Protein AF-A0A2G9NKS6-F1 (afdb_monomer_lite)

Structure (mmCIF, N/CA/C/O backbone):
data_AF-A0A2G9NKS6-F1
#
_entry.id   AF-A0A2G9NKS6-F1
#
loop_
_atom_site.group_PDB
_atom_site.id
_atom_site.type_symbol
_atom_site.label_atom_id
_atom_site.label_alt_id
_atom_site.label_comp_id
_atom_site.label_asym_id
_atom_site.label_entity_id
_atom_site.label_seq_id
_atom_site.pdbx_PDB_ins_code
_atom_site.Cartn_x
_atom_site.Cartn_y
_atom_site.Cartn_z
_atom_site.occupancy
_atom_site.B_iso_or_equiv
_atom_site.auth_seq_id
_atom_site.auth_comp_id
_atom_site.auth_asym_id
_atom_site.auth_atom_id
_atom_site.pdbx_PDB_model_num
ATOM 1 N N . MET A 1 1 ? 7.699 -26.714 -1.747 1.00 61.22 1 MET A N 1
ATOM 2 C CA . MET A 1 1 ? 8.283 -25.405 -1.389 1.00 61.22 1 MET A CA 1
ATOM 3 C C . MET A 1 1 ? 7.861 -24.431 -2.478 1.00 61.22 1 MET A C 1
ATOM 5 O O . MET A 1 1 ? 8.044 -24.779 -3.642 1.00 61.22 1 MET A O 1
ATOM 9 N N . LYS A 1 2 ? 7.202 -23.313 -2.144 1.00 77.25 2 LYS A N 1
ATOM 10 C CA . LYS A 1 2 ? 6.898 -22.278 -3.149 1.00 77.25 2 LYS A CA 1
ATOM 11 C C . LYS A 1 2 ? 8.211 -21.645 -3.622 1.00 77.25 2 LYS A C 1
ATOM 13 O O . LYS A 1 2 ? 9.171 -21.596 -2.857 1.00 77.25 2 LYS A O 1
ATOM 18 N N . ARG A 1 3 ? 8.272 -21.215 -4.885 1.00 94.94 3 ARG A N 1
ATOM 19 C CA . ARG A 1 3 ? 9.401 -20.423 -5.400 1.00 94.94 3 ARG A CA 1
ATOM 20 C C . ARG A 1 3 ? 9.221 -18.963 -4.997 1.00 94.94 3 ARG A C 1
ATOM 22 O O . ARG A 1 3 ? 8.085 -18.522 -4.878 1.00 94.94 3 ARG A O 1
ATOM 29 N N . GLU A 1 4 ? 10.313 -18.209 -4.901 1.00 92.94 4 GLU A N 1
ATOM 30 C CA . GLU A 1 4 ? 10.303 -16.789 -4.495 1.00 92.94 4 GLU A CA 1
ATOM 31 C C . GLU A 1 4 ? 9.334 -15.934 -5.325 1.00 92.94 4 GLU A C 1
ATOM 33 O O . GLU A 1 4 ? 8.586 -15.122 -4.791 1.00 92.94 4 GLU A O 1
ATOM 38 N N . ARG A 1 5 ? 9.286 -16.161 -6.644 1.00 93.25 5 ARG A N 1
ATOM 39 C CA . ARG A 1 5 ? 8.313 -15.502 -7.523 1.00 93.25 5 ARG A CA 1
ATOM 40 C C . ARG A 1 5 ? 6.878 -15.825 -7.110 1.00 93.25 5 ARG A C 1
ATOM 42 O O . ARG A 1 5 ? 6.049 -14.929 -7.045 1.00 93.25 5 ARG A O 1
ATOM 49 N N . ASP A 1 6 ? 6.589 -17.099 -6.874 1.00 94.81 6 ASP A N 1
ATOM 50 C CA . ASP A 1 6 ? 5.235 -17.552 -6.560 1.00 94.81 6 ASP A CA 1
ATOM 51 C C . ASP A 1 6 ? 4.815 -17.009 -5.172 1.00 94.81 6 ASP A C 1
ATOM 53 O O . ASP A 1 6 ? 3.696 -16.545 -5.012 1.00 94.81 6 ASP A O 1
ATOM 57 N N . GLU A 1 7 ? 5.734 -16.925 -4.202 1.00 92.94 7 GLU A N 1
ATOM 58 C CA . GLU A 1 7 ? 5.508 -16.243 -2.913 1.00 92.94 7 GLU A CA 1
ATOM 59 C C . GLU A 1 7 ? 5.214 -14.740 -3.078 1.00 92.94 7 GLU A C 1
ATOM 61 O O . GLU A 1 7 ? 4.275 -14.213 -2.477 1.00 92.94 7 GLU A O 1
ATOM 66 N N . LEU A 1 8 ? 5.975 -14.035 -3.922 1.00 92.25 8 LEU A N 1
ATOM 67 C CA . LEU A 1 8 ? 5.758 -12.609 -4.172 1.00 92.25 8 LEU A CA 1
ATOM 68 C C . LEU A 1 8 ? 4.349 -12.331 -4.721 1.00 92.25 8 LEU A C 1
ATOM 70 O O . LEU A 1 8 ? 3.674 -11.417 -4.243 1.00 92.25 8 LEU A O 1
ATOM 74 N N . PHE A 1 9 ? 3.910 -13.100 -5.720 1.00 91.38 9 PHE A N 1
ATOM 75 C CA . PHE A 1 9 ? 2.621 -12.880 -6.380 1.00 91.38 9 PHE A CA 1
ATOM 76 C C . PHE A 1 9 ? 1.438 -13.426 -5.581 1.00 91.38 9 PHE A C 1
ATOM 78 O O . PHE A 1 9 ? 0.438 -12.725 -5.456 1.00 91.38 9 PHE A O 1
ATOM 85 N N . ASP A 1 10 ? 1.549 -14.634 -5.030 1.00 92.12 10 ASP A N 1
ATOM 86 C CA . ASP A 1 10 ? 0.414 -15.313 -4.401 1.00 92.12 10 ASP A CA 1
ATOM 87 C C . ASP A 1 10 ? 0.209 -14.886 -2.944 1.00 92.12 10 ASP A C 1
ATOM 89 O O . ASP A 1 10 ? -0.916 -14.921 -2.449 1.00 92.12 10 ASP A O 1
ATOM 93 N N . ASP A 1 11 ? 1.285 -14.501 -2.249 1.00 90.69 11 ASP A N 1
ATOM 94 C CA . ASP A 1 11 ? 1.245 -14.232 -0.813 1.00 90.69 11 ASP A CA 1
ATOM 95 C C . ASP A 1 11 ? 1.490 -12.745 -0.524 1.00 90.69 11 ASP A C 1
ATOM 97 O O . ASP A 1 11 ? 0.632 -12.081 0.060 1.00 90.69 11 ASP A O 1
ATOM 101 N N . VAL A 1 12 ? 2.627 -12.187 -0.956 1.00 91.31 12 VAL A N 1
ATOM 102 C CA . VAL A 1 12 ? 3.025 -10.818 -0.575 1.00 91.31 12 VAL A CA 1
ATOM 103 C C . VAL A 1 12 ? 2.108 -9.758 -1.193 1.00 91.31 12 VAL A C 1
ATOM 105 O O . VAL A 1 12 ? 1.563 -8.924 -0.465 1.00 91.31 12 VAL A O 1
ATOM 108 N N . ILE A 1 13 ? 1.913 -9.780 -2.518 1.00 92.25 13 ILE A N 1
ATOM 109 C CA . ILE A 1 13 ? 1.066 -8.795 -3.211 1.00 92.25 13 ILE A CA 1
ATOM 110 C C . ILE A 1 13 ? -0.394 -8.920 -2.759 1.00 92.25 13 ILE A C 1
ATOM 112 O O . ILE A 1 13 ? -1.025 -7.906 -2.458 1.00 92.25 13 ILE A O 1
ATOM 116 N N . VAL A 1 14 ? -0.910 -10.148 -2.643 1.00 91.38 14 VAL A N 1
ATOM 117 C CA . VAL A 1 14 ? -2.296 -10.409 -2.221 1.00 91.38 14 VAL A CA 1
ATOM 118 C C . VAL A 1 14 ? -2.547 -9.916 -0.796 1.00 91.38 14 VAL A C 1
ATOM 120 O O . VAL A 1 14 ? -3.530 -9.218 -0.546 1.00 91.38 14 VAL A O 1
ATOM 123 N N . GLN A 1 15 ? -1.657 -10.215 0.156 1.00 91.75 15 GLN A N 1
ATOM 124 C CA . GLN A 1 15 ? -1.819 -9.747 1.537 1.00 91.75 15 GLN A CA 1
ATOM 125 C C . GLN A 1 15 ? -1.736 -8.224 1.644 1.00 91.75 15 GLN A C 1
ATOM 127 O O . GLN A 1 15 ? -2.489 -7.625 2.417 1.00 91.75 15 GLN A O 1
ATOM 132 N N . TRP A 1 16 ? -0.853 -7.595 0.864 1.00 92.31 16 TRP A N 1
ATOM 133 C CA . TRP A 1 16 ? -0.788 -6.141 0.782 1.00 92.31 16 TRP A CA 1
ATOM 134 C C . TRP A 1 16 ? -2.100 -5.561 0.242 1.00 92.31 16 TRP A C 1
ATOM 136 O O . TRP A 1 16 ? -2.655 -4.649 0.854 1.00 92.31 16 TRP A O 1
ATOM 146 N N . GLU A 1 17 ? -2.642 -6.113 -0.848 1.00 91.31 17 GLU A N 1
ATOM 147 C CA . GLU A 1 17 ? -3.888 -5.632 -1.456 1.00 91.31 17 GLU A CA 1
ATOM 148 C C . GLU A 1 17 ? -5.058 -5.729 -0.476 1.00 91.31 17 GLU A C 1
ATOM 150 O O . GLU A 1 17 ? -5.774 -4.745 -0.274 1.00 91.31 17 GLU A O 1
ATOM 155 N N . LEU A 1 18 ? -5.207 -6.872 0.198 1.00 90.31 18 LEU A N 1
ATOM 156 C CA . LEU A 1 18 ? -6.237 -7.072 1.217 1.00 90.31 18 LEU A CA 1
ATOM 157 C C . LEU A 1 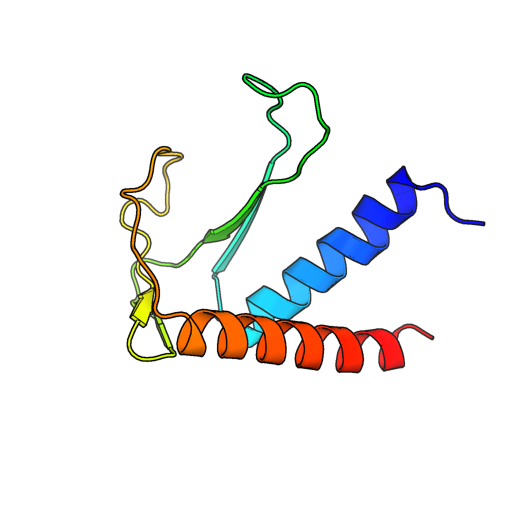18 ? -6.096 -6.076 2.375 1.00 90.31 18 LEU A C 1
ATOM 159 O O . LEU A 1 18 ? -7.091 -5.507 2.831 1.00 90.31 18 LEU A O 1
ATOM 163 N N . ALA A 1 19 ? -4.867 -5.842 2.846 1.00 92.69 19 ALA A N 1
ATOM 164 C CA . ALA A 1 19 ? -4.611 -4.911 3.937 1.00 92.69 19 ALA A CA 1
ATOM 165 C C . ALA A 1 19 ? -4.976 -3.472 3.561 1.00 92.69 19 ALA A C 1
ATOM 167 O O . ALA A 1 19 ? -5.662 -2.783 4.317 1.00 92.69 19 ALA A O 1
ATOM 168 N N . ILE A 1 20 ? -4.560 -3.026 2.379 1.00 92.25 20 ILE A N 1
ATOM 169 C CA . ILE A 1 20 ? -4.816 -1.664 1.920 1.00 92.25 20 ILE A CA 1
ATOM 170 C C . ILE A 1 20 ? -6.293 -1.454 1.585 1.00 92.25 20 ILE A C 1
ATOM 172 O O . ILE A 1 20 ? -6.864 -0.451 2.020 1.00 92.25 20 ILE A O 1
ATOM 176 N N . ASN A 1 21 ? -6.945 -2.419 0.932 1.00 90.06 21 ASN A N 1
ATOM 177 C CA . ASN A 1 21 ? -8.385 -2.369 0.679 1.00 90.06 21 ASN A CA 1
ATOM 178 C C . ASN A 1 21 ? -9.180 -2.245 1.985 1.00 90.06 21 ASN A C 1
ATOM 180 O O . ASN A 1 21 ? -10.006 -1.340 2.128 1.00 90.06 21 ASN A O 1
ATOM 184 N N . SER A 1 22 ? -8.847 -3.068 2.985 1.00 90.56 22 SER A N 1
ATOM 185 C CA . SER A 1 22 ? -9.502 -3.027 4.293 1.00 90.56 22 SER A CA 1
ATOM 186 C C . SER A 1 22 ? -9.309 -1.698 5.029 1.00 90.56 22 SER A C 1
ATOM 188 O O . SER A 1 22 ? -10.207 -1.279 5.760 1.00 90.56 22 SER A O 1
ATOM 190 N N . LEU A 1 23 ? -8.144 -1.057 4.903 1.00 91.88 23 LEU A N 1
ATOM 191 C CA . LEU A 1 23 ? -7.812 0.147 5.672 1.00 91.88 23 LEU A CA 1
ATOM 192 C C . LEU A 1 23 ? -8.288 1.441 5.015 1.00 91.88 23 LEU A C 1
ATOM 194 O O . LEU A 1 23 ? -8.675 2.368 5.733 1.00 91.88 23 LEU A O 1
ATOM 198 N N . TYR A 1 24 ? -8.235 1.497 3.684 1.00 89.69 24 TYR A N 1
ATOM 199 C CA . TYR A 1 24 ? -8.379 2.730 2.911 1.00 89.69 24 TYR A CA 1
ATOM 200 C C . TYR A 1 24 ? -9.585 2.726 1.967 1.00 89.69 24 TYR A C 1
ATOM 202 O O . TYR A 1 24 ? -9.868 3.751 1.356 1.00 89.69 24 TYR A O 1
ATOM 210 N N . LYS A 1 25 ? -10.322 1.609 1.846 1.00 85.62 25 LYS A N 1
ATOM 211 C CA . LYS A 1 25 ? -11.524 1.498 0.994 1.00 85.62 25 LYS A CA 1
ATOM 212 C C . LYS A 1 25 ? -11.283 1.960 -0.452 1.00 85.62 25 LYS A C 1
ATOM 214 O O . LYS A 1 25 ? -12.159 2.552 -1.086 1.00 85.62 25 LYS A O 1
ATOM 219 N N . ASN A 1 26 ? -10.077 1.740 -0.974 1.00 86.19 26 ASN A N 1
ATOM 220 C CA . ASN A 1 26 ? -9.728 2.125 -2.336 1.00 86.19 26 ASN A CA 1
ATOM 221 C C . ASN A 1 26 ? -10.567 1.336 -3.354 1.00 86.19 26 ASN A C 1
ATOM 223 O O . ASN A 1 26 ? -10.933 0.185 -3.124 1.00 86.19 26 ASN A O 1
ATOM 227 N N . LYS A 1 27 ? -10.863 1.949 -4.506 1.00 82.81 27 LYS A N 1
ATOM 228 C CA . LYS A 1 27 ? -11.700 1.322 -5.544 1.00 82.81 27 LYS A CA 1
ATOM 229 C C . LYS A 1 27 ? -10.914 0.300 -6.365 1.00 82.81 27 LYS A C 1
ATOM 231 O O . LYS A 1 27 ? -11.490 -0.668 -6.850 1.00 82.81 27 LYS A O 1
ATOM 236 N N . LYS A 1 28 ? -9.616 0.551 -6.568 1.00 84.31 28 LYS A N 1
ATOM 237 C CA . LYS A 1 28 ? -8.698 -0.295 -7.349 1.00 84.31 28 LYS A CA 1
ATOM 238 C C . LYS A 1 28 ? -7.292 -0.243 -6.763 1.00 84.31 28 LYS A C 1
ATOM 240 O O . LYS A 1 28 ? -6.952 0.718 -6.070 1.00 84.31 28 LYS A O 1
ATOM 245 N N . VAL A 1 29 ? -6.477 -1.242 -7.070 1.00 86.88 29 VAL A N 1
ATOM 246 C CA . VAL A 1 29 ? -5.031 -1.233 -6.832 1.00 86.88 29 VAL A CA 1
ATOM 247 C C . VAL A 1 29 ? -4.323 -1.297 -8.177 1.00 86.88 29 VAL A C 1
ATOM 249 O O . VAL A 1 29 ? -4.661 -2.124 -9.019 1.00 86.88 29 VAL A O 1
ATOM 252 N N . ASN A 1 30 ? -3.322 -0.441 -8.365 1.00 87.62 30 ASN A N 1
ATOM 253 C CA . ASN A 1 30 ? -2.373 -0.580 -9.459 1.00 87.62 30 ASN A CA 1
ATOM 254 C C . ASN A 1 30 ? -1.112 -1.267 -8.930 1.00 87.62 30 ASN A C 1
ATOM 256 O O . ASN A 1 30 ? -0.477 -0.758 -8.006 1.00 87.62 30 ASN A O 1
ATOM 260 N N . VAL A 1 31 ? -0.752 -2.393 -9.543 1.00 90.00 31 VAL A N 1
ATOM 261 C CA . VAL A 1 31 ? 0.508 -3.108 -9.306 1.00 90.00 31 VAL A CA 1
ATOM 262 C C . VAL A 1 31 ? 1.396 -2.927 -10.534 1.00 90.00 31 VAL A C 1
ATOM 264 O O . VAL A 1 31 ? 0.964 -3.230 -11.645 1.00 90.00 31 VAL A O 1
ATOM 267 N N . ALA A 1 32 ? 2.615 -2.416 -10.360 1.00 90.06 32 ALA A N 1
ATOM 268 C CA . ALA A 1 32 ? 3.532 -2.173 -11.473 1.00 90.06 32 ALA A CA 1
ATOM 269 C C . ALA A 1 32 ? 4.990 -2.513 -11.138 1.00 90.06 32 ALA A C 1
ATOM 271 O O . ALA A 1 32 ? 5.485 -2.184 -10.062 1.00 90.06 32 ALA A O 1
ATOM 272 N N . PHE A 1 33 ? 5.686 -3.093 -12.116 1.00 92.56 33 PHE A N 1
ATOM 273 C CA . PHE A 1 33 ? 7.126 -3.350 -12.116 1.00 92.56 33 PHE A CA 1
ATOM 274 C C . PHE A 1 33 ? 7.712 -2.637 -13.339 1.00 92.56 33 PHE A C 1
ATOM 276 O O . PHE A 1 33 ? 7.458 -3.058 -14.465 1.00 92.56 33 PHE A O 1
ATOM 283 N N . LEU A 1 34 ? 8.409 -1.514 -13.137 1.00 88.31 34 LEU A N 1
ATOM 284 C CA . LEU A 1 34 ? 8.834 -0.641 -14.243 1.00 88.31 34 LEU A CA 1
ATOM 285 C C . LEU A 1 34 ? 10.333 -0.738 -14.548 1.00 88.31 34 LEU A C 1
ATOM 287 O O . LEU A 1 34 ? 10.702 -0.758 -15.713 1.00 88.31 34 LEU A O 1
ATOM 291 N N . ALA A 1 35 ? 11.187 -0.787 -13.517 1.00 88.38 35 ALA A N 1
ATOM 292 C CA . ALA A 1 35 ? 12.645 -0.954 -13.633 1.00 88.38 35 ALA A CA 1
ATOM 293 C C . ALA A 1 35 ? 13.388 0.058 -14.546 1.00 88.38 35 ALA A C 1
ATOM 295 O O . ALA A 1 35 ? 14.525 -0.179 -14.934 1.00 88.38 35 ALA A O 1
ATOM 296 N N . ASN A 1 36 ? 12.789 1.214 -14.862 1.00 88.00 36 ASN A N 1
ATOM 297 C CA . ASN A 1 36 ? 13.378 2.188 -15.798 1.00 88.00 36 ASN A CA 1
ATOM 298 C C . ASN A 1 36 ? 14.640 2.892 -15.264 1.00 88.00 36 ASN A C 1
ATOM 300 O O . ASN A 1 36 ? 15.491 3.305 -16.045 1.00 88.00 36 ASN A O 1
ATOM 304 N N . THR A 1 37 ? 14.731 3.097 -13.947 1.00 91.25 37 THR A N 1
ATOM 305 C CA . THR A 1 37 ? 15.802 3.884 -13.300 1.00 91.25 37 THR A CA 1
ATOM 306 C C . THR A 1 37 ? 16.528 3.135 -12.181 1.00 91.25 37 THR A C 1
ATOM 308 O O . THR A 1 37 ? 17.438 3.687 -11.569 1.00 91.25 37 THR A O 1
ATOM 311 N N . SER A 1 38 ? 16.127 1.897 -11.885 1.00 90.69 38 SER A N 1
ATOM 312 C CA . SER A 1 38 ? 16.722 1.053 -10.848 1.00 90.69 38 SER A CA 1
ATOM 313 C C . SER A 1 38 ? 16.672 -0.402 -11.289 1.00 90.69 38 SER A C 1
ATOM 315 O O . SER A 1 38 ? 15.606 -0.896 -11.658 1.00 90.69 38 SER A O 1
ATOM 317 N N . GLU A 1 39 ? 17.819 -1.077 -11.217 1.00 93.12 39 GLU A N 1
ATOM 318 C CA . GLU A 1 39 ? 17.981 -2.487 -11.593 1.00 93.12 39 GLU A CA 1
ATOM 319 C C . GLU A 1 39 ? 17.514 -3.454 -10.492 1.00 93.12 39 GLU A C 1
ATOM 321 O O . GLU A 1 39 ? 17.351 -4.649 -10.729 1.00 93.12 39 GLU A O 1
ATOM 326 N N . HIS A 1 40 ? 17.262 -2.951 -9.280 1.00 94.00 40 HIS A N 1
ATOM 327 C CA . HIS A 1 40 ? 16.711 -3.758 -8.198 1.00 94.00 40 HIS A CA 1
ATOM 328 C C . HIS A 1 40 ? 15.210 -3.984 -8.426 1.00 94.00 40 HIS A C 1
ATOM 330 O O . HIS A 1 40 ? 14.449 -3.017 -8.526 1.00 94.00 40 HIS A O 1
ATOM 336 N N . LEU A 1 41 ? 14.762 -5.245 -8.453 1.00 92.06 41 LEU A N 1
ATOM 337 C CA . LEU A 1 41 ? 13.346 -5.595 -8.605 1.00 92.06 41 LEU A CA 1
ATOM 338 C C . LEU A 1 41 ? 12.508 -4.999 -7.467 1.00 92.06 41 LEU A C 1
ATOM 340 O O . LEU A 1 41 ? 12.643 -5.385 -6.311 1.00 92.06 41 LEU A O 1
ATOM 344 N N . HIS A 1 42 ? 11.595 -4.096 -7.801 1.00 92.69 42 HIS A N 1
ATOM 345 C CA . HIS A 1 42 ? 10.655 -3.510 -6.853 1.00 92.69 42 HIS A CA 1
ATOM 346 C C . HIS A 1 42 ? 9.270 -3.403 -7.484 1.00 92.69 42 HIS A C 1
ATOM 348 O O . HIS A 1 42 ? 9.131 -3.237 -8.697 1.00 92.69 42 HIS A O 1
ATOM 354 N N . ALA A 1 43 ? 8.247 -3.493 -6.639 1.00 91.25 43 ALA A N 1
ATOM 355 C CA . ALA A 1 43 ? 6.858 -3.324 -7.029 1.00 91.25 43 ALA A CA 1
ATOM 356 C C . ALA A 1 43 ? 6.339 -1.971 -6.537 1.00 91.25 43 ALA A C 1
ATOM 358 O O . ALA A 1 43 ? 6.541 -1.595 -5.381 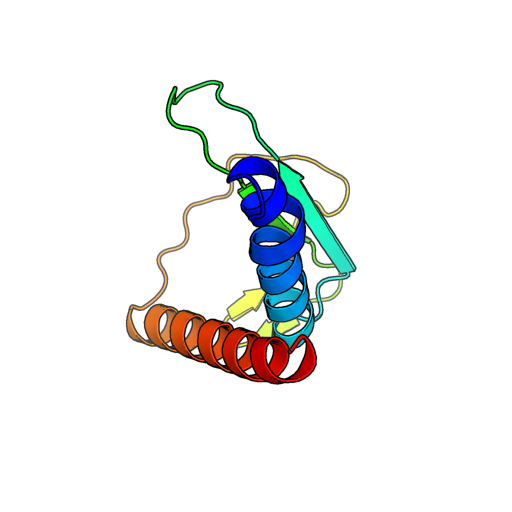1.00 91.25 43 ALA A O 1
ATOM 359 N N . HIS A 1 44 ? 5.608 -1.269 -7.395 1.00 90.38 44 HIS A N 1
ATOM 360 C CA . HIS A 1 44 ? 4.734 -0.183 -6.983 1.00 90.38 44 HIS A CA 1
ATOM 361 C C . HIS A 1 44 ? 3.346 -0.748 -6.729 1.00 90.38 44 HIS A C 1
ATOM 363 O O . HIS A 1 44 ? 2.720 -1.278 -7.644 1.00 90.38 44 HIS A O 1
ATOM 369 N N . LEU A 1 45 ? 2.876 -0.612 -5.495 1.00 89.94 45 LEU A N 1
ATOM 370 C CA . LEU A 1 45 ? 1.545 -1.016 -5.073 1.00 89.94 45 LEU A CA 1
ATOM 371 C C . LEU A 1 45 ? 0.785 0.260 -4.696 1.00 89.94 45 LEU A C 1
ATOM 373 O O . LEU A 1 45 ? 1.080 0.896 -3.685 1.00 89.94 45 LEU A O 1
ATOM 377 N N . ILE A 1 46 ? -0.118 0.703 -5.569 1.00 87.38 46 ILE A N 1
ATOM 378 C CA . ILE A 1 46 ? -0.715 2.043 -5.499 1.00 87.38 46 ILE A CA 1
ATOM 379 C C . ILE A 1 46 ? -2.234 1.915 -5.331 1.00 87.38 46 ILE A C 1
ATOM 381 O O . ILE A 1 46 ? -2.914 1.514 -6.282 1.00 87.38 46 ILE A O 1
ATOM 385 N N . PRO A 1 47 ? -2.802 2.274 -4.164 1.00 87.94 47 PRO A N 1
ATOM 386 C CA . PRO A 1 47 ? -4.248 2.349 -4.009 1.00 87.94 47 PRO A CA 1
ATOM 387 C C . PRO A 1 47 ? -4.808 3.526 -4.810 1.00 87.94 47 PRO A C 1
ATOM 389 O O . PRO A 1 47 ? -4.312 4.648 -4.724 1.00 87.94 47 PRO A O 1
ATOM 392 N N . ARG A 1 48 ? -5.860 3.269 -5.586 1.00 85.75 48 ARG A N 1
ATOM 393 C CA . ARG A 1 48 ? -6.574 4.272 -6.380 1.00 85.75 48 ARG A CA 1
ATOM 394 C C . ARG A 1 48 ? -7.912 4.592 -5.730 1.00 85.75 48 ARG A C 1
ATOM 396 O O . ARG A 1 48 ? -8.725 3.697 -5.468 1.00 85.75 48 ARG A O 1
ATOM 403 N N . PHE A 1 49 ? -8.145 5.874 -5.498 1.00 82.56 49 PHE A N 1
ATOM 404 C CA . PHE A 1 49 ? -9.372 6.383 -4.898 1.00 82.56 49 PHE A CA 1
ATOM 405 C C . PHE A 1 49 ? -10.310 6.902 -5.989 1.00 82.56 49 PHE A C 1
ATOM 407 O O . PHE A 1 49 ? -9.897 7.163 -7.118 1.00 82.56 49 PHE A O 1
ATOM 414 N N . GLY A 1 50 ? -11.603 6.977 -5.676 1.00 75.38 50 GLY A N 1
ATOM 415 C CA . GLY A 1 50 ? -12.558 7.630 -6.566 1.00 75.38 50 GLY A CA 1
ATOM 416 C C . GLY A 1 50 ? -12.400 9.149 -6.552 1.00 75.38 50 GLY A C 1
ATOM 417 O O . GLY A 1 50 ? -11.467 9.689 -5.968 1.00 75.38 50 GLY A O 1
ATOM 418 N N . GLN A 1 51 ? -13.366 9.835 -7.163 1.00 67.69 51 GLN A N 1
ATOM 419 C CA . GLN A 1 51 ? -13.526 11.279 -6.966 1.00 67.69 51 GLN A CA 1
ATOM 420 C C . GLN A 1 51 ? -13.939 11.626 -5.527 1.00 67.69 51 GLN A C 1
ATOM 422 O O . GLN A 1 51 ? -13.708 12.747 -5.084 1.00 67.69 51 GLN A O 1
ATOM 427 N N . ASP A 1 52 ? -14.523 10.660 -4.815 1.00 70.12 52 ASP A N 1
ATOM 428 C CA . ASP A 1 52 ? -14.920 10.794 -3.418 1.00 70.12 52 ASP A CA 1
ATOM 429 C C . ASP A 1 52 ? -13.680 10.838 -2.517 1.00 70.12 52 ASP A C 1
ATOM 431 O O . ASP A 1 52 ? -12.785 9.994 -2.623 1.00 70.12 52 ASP A O 1
ATOM 435 N N . GLU A 1 53 ? -13.644 11.825 -1.630 1.00 73.62 53 GLU A N 1
ATOM 436 C CA . GLU A 1 53 ? -12.579 12.000 -0.650 1.00 73.62 53 GLU A CA 1
ATOM 437 C C . GLU A 1 53 ? -12.716 10.951 0.463 1.00 73.62 53 GLU A C 1
ATOM 439 O O . GLU A 1 53 ? -13.796 10.738 1.016 1.00 73.62 53 GLU A O 1
ATOM 444 N N . PHE A 1 54 ? -11.615 10.270 0.783 1.00 84.06 54 PHE A N 1
ATOM 445 C CA . PHE A 1 54 ? -11.528 9.379 1.939 1.00 84.06 54 PHE A CA 1
ATOM 446 C C . PHE A 1 54 ? -10.632 10.031 2.987 1.00 84.06 54 PHE A C 1
ATOM 448 O O . PHE A 1 54 ? -9.502 10.382 2.677 1.00 84.06 54 PHE A O 1
ATOM 455 N N . GLU A 1 55 ? -11.097 10.185 4.223 1.00 87.56 55 GLU A N 1
ATOM 456 C CA . GLU A 1 55 ? -10.293 10.779 5.295 1.00 87.56 55 GLU A CA 1
ATOM 457 C C . GLU A 1 55 ? -9.832 9.717 6.298 1.00 87.56 55 G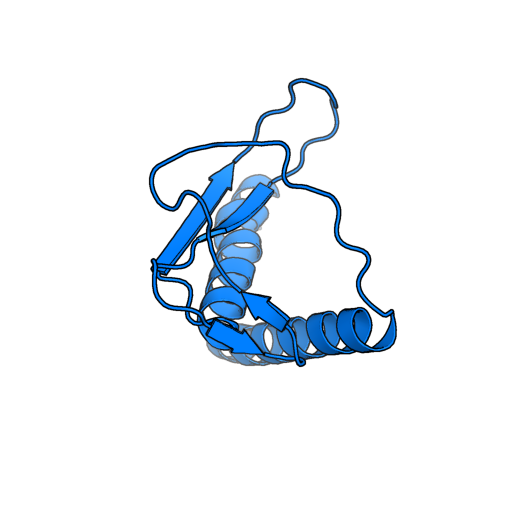LU A C 1
ATOM 459 O O . GLU A 1 55 ? -10.622 8.893 6.769 1.00 87.56 55 GLU A O 1
ATOM 464 N N . LYS A 1 56 ? -8.538 9.736 6.632 1.00 88.81 56 LYS A N 1
ATOM 465 C CA . LYS A 1 56 ? -7.947 8.912 7.695 1.00 88.81 56 LYS A CA 1
ATOM 466 C C . LYS A 1 56 ? -6.652 9.555 8.188 1.00 88.81 56 LYS A C 1
ATOM 468 O O . LYS A 1 56 ? -5.909 10.107 7.386 1.00 88.81 56 LYS A O 1
ATOM 473 N N . TYR A 1 57 ? -6.355 9.451 9.484 1.00 90.62 57 TYR A N 1
ATOM 474 C CA . TYR A 1 57 ? -5.159 10.060 10.094 1.00 90.62 57 TYR A CA 1
ATOM 475 C C . TYR A 1 57 ? -5.051 11.576 9.841 1.00 90.62 57 TYR A C 1
ATOM 477 O O . TYR A 1 57 ? -3.959 12.073 9.589 1.00 90.62 57 TYR A O 1
ATOM 485 N N . GLU A 1 58 ? -6.189 12.283 9.803 1.00 87.94 58 GLU A N 1
ATOM 486 C CA . GLU A 1 58 ? -6.254 13.719 9.460 1.00 87.94 58 GLU A CA 1
ATOM 487 C C . GLU A 1 58 ? -5.702 14.035 8.050 1.00 87.94 58 GLU A C 1
ATOM 489 O O . GLU A 1 58 ? -5.366 15.170 7.710 1.00 87.94 58 GLU A O 1
ATOM 494 N N . ILE A 1 59 ? -5.605 13.012 7.193 1.00 85.88 59 ILE A N 1
ATOM 495 C CA . ILE A 1 59 ? -5.210 13.119 5.794 1.00 85.88 59 ILE A CA 1
ATOM 496 C C . ILE A 1 59 ? -6.423 12.819 4.923 1.00 85.88 59 ILE A C 1
ATOM 498 O O . ILE A 1 59 ? -7.007 11.736 4.980 1.00 85.88 59 ILE A O 1
ATOM 502 N N . VAL A 1 60 ? -6.740 13.768 4.047 1.00 85.50 60 VAL A N 1
ATOM 503 C CA . VAL A 1 60 ?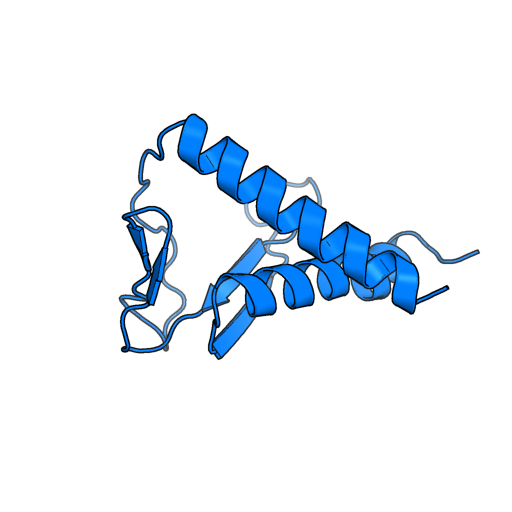 -7.680 13.560 2.949 1.00 85.50 60 VAL A CA 1
ATOM 504 C C . VAL A 1 60 ? -6.956 12.860 1.800 1.00 85.50 60 VAL A C 1
ATOM 506 O O . VAL A 1 60 ? -6.044 13.410 1.175 1.00 85.50 60 VAL A O 1
ATOM 509 N N . PHE A 1 61 ? -7.361 11.627 1.529 1.00 82.06 61 PHE A N 1
ATOM 510 C CA . PHE A 1 61 ? -6.963 10.841 0.374 1.00 82.06 61 PHE A CA 1
ATOM 511 C C . PHE A 1 61 ? -7.876 11.200 -0.794 1.00 82.06 61 PHE A C 1
ATOM 513 O O . PHE A 1 61 ? -9.071 10.902 -0.798 1.00 82.06 61 PHE A O 1
ATOM 520 N N . LYS A 1 62 ? -7.283 11.839 -1.799 1.00 77.44 62 LYS A N 1
ATOM 521 C CA . LYS A 1 62 ? -7.935 12.224 -3.047 1.00 77.44 62 LYS A CA 1
ATOM 522 C C . LYS A 1 62 ? -7.040 11.820 -4.201 1.00 77.44 62 LYS A C 1
ATOM 524 O O . LYS A 1 62 ? -5.850 12.129 -4.186 1.00 77.44 62 LYS A O 1
ATOM 529 N N . ASP A 1 63 ? -7.606 11.150 -5.197 1.00 77.50 63 ASP A N 1
ATOM 530 C CA . ASP A 1 63 ? -6.902 10.924 -6.454 1.00 77.50 63 ASP A CA 1
ATOM 531 C C . ASP A 1 63 ? -7.220 12.092 -7.402 1.00 77.50 63 ASP A C 1
ATOM 533 O O . ASP A 1 63 ? -8.355 12.198 -7.871 1.00 77.50 63 ASP A O 1
ATOM 537 N N . PRO A 1 64 ? -6.267 13.005 -7.675 1.00 75.25 64 PRO A N 1
ATOM 538 C CA . PRO A 1 64 ? -6.512 14.129 -8.574 1.00 75.25 64 PRO A CA 1
ATOM 539 C C . PRO A 1 64 ? -6.704 13.685 -10.031 1.00 75.25 64 PRO A C 1
ATOM 541 O O . PRO A 1 64 ? -7.179 14.474 -10.844 1.00 75.25 64 PRO A O 1
ATOM 544 N N . ASN A 1 65 ? -6.330 12.450 -10.385 1.00 76.38 65 ASN A N 1
ATOM 545 C CA . ASN A 1 65 ? -6.447 11.936 -11.743 1.00 76.38 65 ASN A CA 1
ATOM 546 C C . ASN A 1 65 ? -6.756 10.424 -11.748 1.00 76.38 65 ASN A C 1
ATOM 548 O O . ASN A 1 65 ? -5.905 9.623 -12.150 1.00 76.38 65 ASN A O 1
ATOM 552 N N . PRO A 1 66 ? -7.975 10.011 -11.344 1.00 72.44 66 PRO A N 1
ATOM 553 C CA . PRO A 1 66 ? -8.337 8.602 -11.148 1.00 72.44 66 PRO A CA 1
ATOM 554 C C . PRO A 1 66 ? -8.296 7.761 -12.433 1.00 72.44 66 PRO A C 1
ATOM 556 O O . PRO A 1 66 ? -8.283 6.533 -12.368 1.00 72.44 66 PRO A O 1
ATOM 559 N N . THR A 1 67 ? -8.276 8.403 -13.605 1.00 73.75 67 THR A N 1
ATOM 560 C CA . THR A 1 67 ? -8.217 7.753 -14.923 1.00 73.75 67 THR A CA 1
ATOM 561 C C . THR A 1 67 ? -6.837 7.826 -15.579 1.00 73.75 67 THR A C 1
ATOM 563 O O . THR A 1 67 ? -6.611 7.145 -16.577 1.00 73.75 67 THR A O 1
ATOM 566 N N . GLY A 1 68 ? -5.906 8.617 -15.036 1.00 70.56 68 GLY A N 1
ATOM 567 C CA . GLY A 1 68 ? -4.558 8.788 -15.576 1.00 70.56 68 GLY A CA 1
ATOM 568 C C . GLY A 1 68 ? -3.458 8.080 -14.781 1.00 70.56 68 GLY A C 1
ATOM 569 O O . GLY A 1 68 ? -3.675 7.541 -13.692 1.00 70.56 68 GLY A O 1
ATOM 570 N N . ASN A 1 69 ? -2.248 8.123 -15.350 1.00 64.94 69 ASN A N 1
ATOM 571 C CA . ASN A 1 69 ? -1.007 7.552 -14.810 1.00 64.94 69 ASN A CA 1
ATOM 572 C C . ASN A 1 69 ? 0.037 8.648 -14.536 1.00 64.94 69 ASN A C 1
ATOM 574 O O . ASN A 1 69 ? 1.200 8.511 -14.911 1.00 64.94 69 ASN A O 1
ATOM 578 N N . TYR A 1 70 ? -0.375 9.777 -13.955 1.00 57.78 70 TYR A N 1
ATOM 579 C CA . TYR A 1 70 ? 0.559 10.878 -13.733 1.00 57.78 70 TYR A CA 1
ATOM 580 C C . TYR A 1 70 ? 1.440 10.598 -12.511 1.00 57.78 70 TYR A C 1
ATOM 582 O O . TYR A 1 70 ? 1.090 10.914 -11.378 1.00 57.78 70 TYR A O 1
ATOM 590 N N . ALA A 1 71 ? 2.594 9.989 -12.764 1.00 62.16 71 ALA A N 1
ATOM 591 C CA . ALA A 1 71 ? 3.786 10.196 -11.960 1.00 62.16 71 ALA A CA 1
ATOM 592 C C . ALA A 1 71 ? 4.603 11.338 -12.600 1.00 62.16 71 ALA A C 1
ATOM 594 O O . ALA A 1 71 ? 4.645 11.422 -13.829 1.00 62.16 71 ALA A O 1
ATOM 595 N N . PRO A 1 72 ? 5.281 12.191 -11.814 1.00 66.88 72 PRO A N 1
ATOM 596 C CA . PRO A 1 72 ? 5.432 12.128 -10.361 1.00 66.88 72 PRO A CA 1
ATOM 597 C C . PRO A 1 72 ? 4.318 12.863 -9.597 1.00 66.88 72 PRO A C 1
ATOM 599 O O . PRO A 1 72 ? 3.883 13.947 -9.980 1.00 66.88 72 PRO A O 1
ATOM 602 N N . TYR A 1 73 ? 3.911 12.296 -8.460 1.00 71.38 73 TYR A N 1
ATOM 603 C CA . TYR A 1 73 ? 3.094 13.008 -7.476 1.00 71.38 73 TYR A CA 1
ATOM 604 C C . TYR A 1 73 ? 3.964 14.005 -6.695 1.00 71.38 73 TYR A C 1
ATOM 606 O O . TYR A 1 73 ? 5.143 13.718 -6.450 1.00 71.38 73 TYR A O 1
ATOM 614 N N . PRO A 1 74 ? 3.414 15.155 -6.268 1.00 76.56 74 PRO A N 1
ATOM 615 C CA . PRO A 1 74 ? 4.122 16.037 -5.353 1.00 76.56 74 PRO A CA 1
ATOM 616 C C . PRO A 1 74 ? 4.477 15.266 -4.079 1.00 76.56 74 PRO A C 1
ATOM 618 O O . PRO A 1 74 ? 3.641 14.563 -3.506 1.00 76.56 74 PRO A O 1
ATOM 621 N N . LYS A 1 75 ? 5.735 15.378 -3.641 1.00 80.44 75 LYS A N 1
ATOM 622 C CA . LYS A 1 75 ? 6.162 14.783 -2.374 1.00 80.44 75 LYS A CA 1
ATOM 623 C C . LYS A 1 75 ? 5.407 15.471 -1.241 1.00 80.44 75 LYS A C 1
ATOM 625 O O . LYS A 1 75 ? 5.392 16.696 -1.164 1.00 80.44 75 LYS A O 1
ATOM 630 N N . LYS A 1 76 ? 4.802 14.672 -0.367 1.00 83.81 76 LYS A N 1
ATOM 631 C CA . LYS A 1 76 ? 4.172 15.134 0.867 1.00 83.81 76 LYS A CA 1
ATOM 632 C C . LYS A 1 76 ? 4.991 14.603 2.032 1.00 83.81 76 LYS A C 1
ATOM 634 O O . LYS A 1 76 ? 5.211 13.396 2.119 1.00 83.81 76 LYS A O 1
ATOM 639 N N . GLU A 1 77 ? 5.454 15.492 2.900 1.00 90.38 77 GLU A N 1
ATOM 640 C CA . GLU A 1 77 ? 6.036 15.077 4.173 1.00 90.38 77 GLU A CA 1
ATOM 641 C C . GLU A 1 77 ? 4.909 14.613 5.094 1.00 90.38 77 GLU A C 1
ATOM 643 O O . GLU A 1 77 ? 3.891 15.291 5.245 1.00 90.38 77 GLU A O 1
ATOM 648 N N . ILE A 1 78 ? 5.070 13.418 5.655 1.00 89.94 78 IL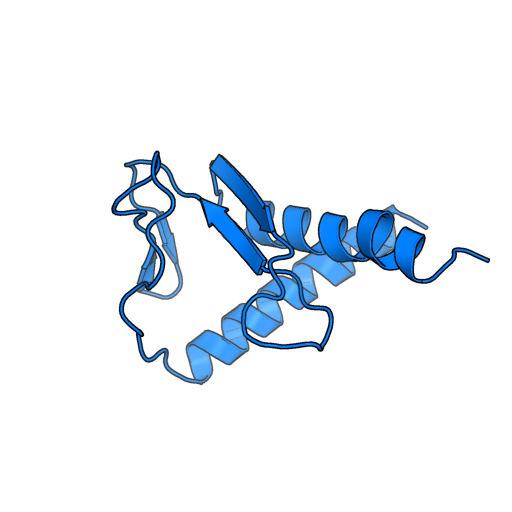E A N 1
ATOM 649 C CA . ILE A 1 78 ? 4.108 12.814 6.573 1.00 89.94 78 ILE A CA 1
ATOM 650 C C . ILE A 1 78 ? 4.780 12.721 7.945 1.00 89.94 78 ILE A C 1
ATOM 652 O O . ILE A 1 78 ? 5.886 12.175 8.022 1.00 89.94 78 ILE A O 1
ATOM 656 N N . PRO A 1 79 ? 4.141 13.229 9.013 1.00 94.81 79 PRO A N 1
ATOM 657 C CA . PRO A 1 79 ? 4.617 13.067 10.381 1.00 94.81 79 PRO A CA 1
ATOM 658 C C . PRO A 1 79 ? 4.961 11.609 10.733 1.00 94.81 79 PRO A C 1
ATOM 660 O O . PRO A 1 79 ? 4.288 10.665 10.307 1.00 94.81 79 PRO A O 1
ATOM 663 N N . LEU A 1 80 ? 6.039 11.412 11.498 1.00 95.50 80 LEU A N 1
ATOM 664 C CA . LEU A 1 80 ? 6.563 10.079 11.820 1.00 95.50 80 LEU A CA 1
ATOM 665 C C . LEU A 1 80 ? 5.557 9.224 12.602 1.00 95.50 80 LEU A C 1
ATOM 667 O O . LEU A 1 80 ? 5.447 8.026 12.362 1.00 95.50 80 LEU A O 1
ATOM 671 N N . ASP A 1 81 ? 4.820 9.823 13.526 1.00 96.75 81 ASP A N 1
ATOM 672 C CA . ASP A 1 81 ? 3.751 9.185 14.293 1.00 96.75 81 ASP A CA 1
ATOM 673 C C . ASP A 1 81 ? 2.631 8.648 13.387 1.00 96.75 81 ASP A C 1
ATOM 675 O O . ASP A 1 81 ? 2.187 7.508 13.562 1.00 96.75 81 ASP A O 1
ATOM 679 N N . ILE A 1 82 ? 2.254 9.398 12.346 1.00 94.75 82 ILE A N 1
ATOM 680 C CA . ILE A 1 82 ? 1.317 8.927 11.321 1.00 94.75 82 ILE A CA 1
ATOM 681 C C . ILE A 1 82 ? 1.922 7.746 10.548 1.00 94.75 82 ILE A C 1
ATOM 683 O O . ILE A 1 82 ? 1.255 6.726 10.375 1.00 94.75 82 ILE A O 1
ATOM 687 N N . LEU A 1 83 ? 3.194 7.817 10.136 1.00 94.25 83 LEU A N 1
ATOM 688 C CA . LEU A 1 83 ? 3.870 6.703 9.448 1.00 94.25 83 LEU A CA 1
ATOM 689 C C . LEU A 1 83 ? 3.923 5.428 10.306 1.00 94.25 83 LEU A C 1
ATOM 691 O O . LEU A 1 83 ? 3.695 4.322 9.807 1.00 94.25 83 LEU A O 1
ATOM 695 N N . LEU A 1 84 ? 4.200 5.567 11.604 1.00 96.69 84 LEU A N 1
ATOM 696 C CA . LEU A 1 84 ? 4.212 4.455 12.556 1.00 96.69 84 LEU A CA 1
ATOM 697 C C . LEU A 1 84 ? 2.811 3.870 12.771 1.00 96.69 84 LEU A C 1
ATOM 699 O O . LEU A 1 84 ? 2.670 2.648 12.887 1.00 96.69 84 LEU A O 1
ATOM 703 N N . THR A 1 85 ? 1.782 4.717 12.768 1.00 96.00 85 THR A N 1
ATOM 704 C CA . THR A 1 85 ? 0.380 4.289 12.839 1.00 96.00 85 THR A CA 1
ATOM 705 C C . THR A 1 85 ? -0.007 3.501 11.588 1.00 96.00 85 THR A C 1
ATOM 707 O O . THR A 1 85 ? -0.468 2.367 11.703 1.00 96.00 85 THR A O 1
ATOM 710 N N . ILE A 1 86 ? 0.294 4.025 10.394 1.00 93.69 86 ILE A N 1
ATOM 711 C CA . ILE A 1 86 ? 0.074 3.341 9.108 1.00 93.69 86 ILE A CA 1
ATOM 712 C C . ILE A 1 86 ? 0.741 1.960 9.107 1.00 93.69 86 ILE A C 1
ATOM 714 O O . ILE A 1 86 ? 0.110 0.959 8.761 1.00 93.69 86 ILE A O 1
ATOM 718 N N . LYS A 1 87 ? 2.009 1.885 9.530 1.00 94.44 87 LYS A N 1
ATOM 719 C CA . LYS A 1 87 ? 2.748 0.620 9.635 1.00 94.44 87 LYS A CA 1
ATOM 720 C C . LYS A 1 87 ? 2.041 -0.367 10.566 1.00 94.44 87 LYS A C 1
ATOM 722 O O . LYS A 1 87 ? 1.904 -1.542 10.224 1.00 94.44 87 LYS A O 1
ATOM 727 N N . SER A 1 88 ? 1.624 0.095 11.742 1.00 96.25 88 SER A N 1
ATOM 728 C CA . SER A 1 88 ? 0.985 -0.747 12.760 1.00 96.25 88 SER A CA 1
ATOM 729 C C . SER A 1 88 ? -0.361 -1.290 12.282 1.00 96.25 88 SER A C 1
ATOM 731 O O . SER A 1 88 ? -0.635 -2.479 12.453 1.00 96.25 88 SER A O 1
ATOM 733 N N . ASP A 1 89 ? -1.153 -0.458 11.607 1.00 95.25 89 ASP A N 1
ATOM 734 C CA . ASP A 1 89 ? -2.446 -0.839 11.043 1.00 95.25 89 ASP A CA 1
ATOM 735 C C . ASP A 1 89 ? -2.297 -1.889 9.936 1.00 95.25 89 ASP A C 1
ATOM 737 O O . ASP A 1 89 ? -2.971 -2.922 9.972 1.00 95.25 89 ASP A O 1
ATOM 741 N N . ILE A 1 90 ? -1.367 -1.684 8.995 1.00 93.50 90 ILE A N 1
ATOM 742 C CA . ILE A 1 90 ? -1.082 -2.653 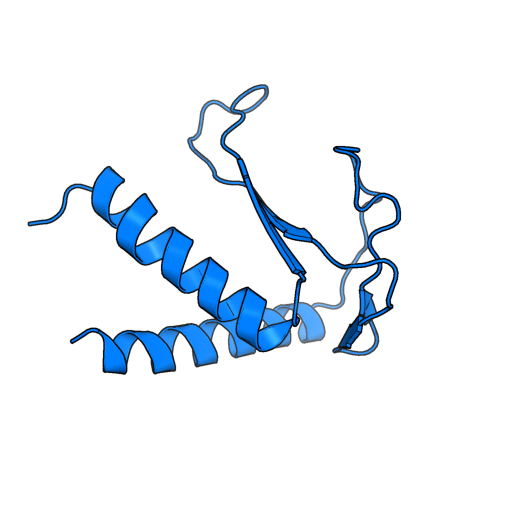7.923 1.00 93.50 90 ILE A CA 1
ATOM 743 C C . ILE A 1 90 ? -0.650 -3.997 8.521 1.00 93.50 90 ILE A C 1
ATOM 745 O O . ILE A 1 90 ? -1.193 -5.042 8.161 1.00 93.50 90 ILE A O 1
ATOM 749 N N . LEU A 1 91 ? 0.283 -3.980 9.481 1.00 92.75 91 LEU A N 1
ATOM 750 C CA . LEU A 1 91 ? 0.749 -5.195 10.152 1.00 92.75 91 LEU A CA 1
ATOM 751 C C . LEU A 1 91 ? -0.376 -5.915 10.902 1.00 92.75 91 LEU A C 1
ATOM 753 O O . LEU A 1 91 ? -0.412 -7.144 10.909 1.00 92.75 91 LEU A O 1
ATOM 757 N N . SER A 1 92 ? -1.284 -5.172 11.536 1.00 93.88 92 SER A N 1
ATOM 758 C CA . SER A 1 92 ? -2.435 -5.739 12.241 1.00 93.88 92 SER A CA 1
ATOM 759 C C . SER A 1 92 ? -3.362 -6.493 11.286 1.00 93.88 92 SER A C 1
ATOM 761 O O . SER A 1 92 ? -3.758 -7.622 11.581 1.00 93.88 92 SER A O 1
ATOM 763 N N . VAL A 1 93 ? -3.661 -5.920 10.113 1.00 92.94 93 VAL A N 1
ATOM 764 C CA . VAL A 1 93 ? -4.518 -6.576 9.113 1.00 92.94 93 VAL A CA 1
ATOM 765 C C . VAL A 1 93 ? -3.836 -7.800 8.503 1.00 92.94 93 VAL A C 1
ATOM 767 O O . VAL A 1 93 ? -4.442 -8.868 8.452 1.00 92.94 93 VAL A O 1
ATOM 770 N N . ILE A 1 94 ? -2.561 -7.687 8.121 1.00 90.25 94 ILE A N 1
ATOM 771 C CA . ILE A 1 94 ? -1.791 -8.816 7.580 1.00 90.25 94 ILE A CA 1
ATOM 772 C C . ILE A 1 94 ? -1.758 -9.977 8.583 1.00 90.25 94 ILE A C 1
ATOM 774 O O . ILE A 1 94 ? -2.080 -11.108 8.228 1.00 90.25 94 ILE A O 1
ATOM 778 N N . LYS A 1 95 ? -1.451 -9.705 9.860 1.00 89.44 95 LYS A N 1
ATOM 779 C CA . LYS A 1 95 ? -1.425 -10.737 10.908 1.00 89.44 95 LYS A CA 1
ATOM 780 C C . LYS A 1 95 ? -2.771 -11.432 11.073 1.00 89.44 95 LYS A C 1
ATOM 782 O O . LYS A 1 95 ? -2.783 -12.646 11.222 1.00 89.44 95 LYS A O 1
ATOM 787 N N . LYS A 1 96 ? -3.885 -10.694 11.032 1.00 86.44 96 LYS A N 1
ATOM 788 C CA . LYS A 1 96 ? -5.230 -11.289 11.090 1.00 86.44 96 LYS A CA 1
ATOM 789 C C . LYS A 1 96 ? -5.476 -12.220 9.904 1.00 86.44 96 LYS A C 1
ATOM 791 O O . LYS A 1 96 ? -5.933 -13.335 10.112 1.00 86.44 96 LYS A O 1
ATOM 796 N N . ASN A 1 97 ? -5.122 -11.797 8.692 1.00 77.00 97 ASN A N 1
ATOM 797 C CA . ASN A 1 97 ? -5.376 -12.569 7.473 1.00 77.00 97 ASN A CA 1
ATOM 798 C C . ASN A 1 97 ? -4.481 -13.812 7.343 1.00 77.00 97 ASN A C 1
ATOM 800 O O . ASN A 1 97 ? -4.938 -14.833 6.841 1.00 77.00 97 ASN A O 1
ATOM 804 N N . ILE A 1 98 ? -3.245 -13.779 7.853 1.00 68.25 98 ILE A N 1
ATOM 805 C CA . ILE A 1 98 ? -2.350 -14.950 7.864 1.00 68.25 98 ILE A CA 1
ATOM 806 C C . ILE A 1 98 ? -2.921 -16.101 8.709 1.00 68.25 98 ILE A C 1
ATOM 808 O O . ILE A 1 98 ? -2.686 -17.263 8.383 1.00 68.25 98 ILE A O 1
ATOM 812 N N . VAL A 1 99 ? -3.687 -15.809 9.770 1.00 57.62 99 VAL A N 1
ATOM 813 C CA . VAL A 1 99 ? -4.318 -16.854 10.602 1.00 57.62 99 VAL A CA 1
ATOM 814 C C . VAL A 1 99 ? -5.423 -17.602 9.846 1.00 57.62 99 VAL A C 1
ATOM 816 O O . VAL A 1 99 ? -5.674 -18.758 10.156 1.00 57.62 99 VAL A O 1
ATOM 819 N N . PHE A 1 100 ? -6.048 -16.991 8.835 1.00 49.25 100 PHE A N 1
ATOM 820 C CA . PHE A 1 100 ? -7.145 -17.604 8.072 1.00 49.25 100 PHE A CA 1
ATOM 821 C C . PHE A 1 100 ? -6.695 -18.444 6.866 1.00 49.25 100 PHE A C 1
ATOM 823 O O . PHE A 1 100 ? -7.520 -19.141 6.283 1.00 49.25 100 PHE A O 1
ATOM 830 N N . ILE A 1 101 ? -5.417 -18.378 6.473 1.00 49.19 101 ILE A N 1
ATOM 831 C CA . ILE A 1 101 ? -4.873 -19.066 5.282 1.00 49.19 101 ILE A CA 1
ATOM 832 C C . ILE A 1 101 ? -4.023 -20.300 5.682 1.00 49.19 101 ILE A C 1
ATOM 834 O O . ILE A 1 101 ? -3.396 -20.938 4.840 1.00 49.19 101 ILE A O 1
ATOM 838 N N . ARG A 1 102 ? -4.001 -20.666 6.969 1.00 44.78 102 ARG A N 1
ATOM 839 C CA . ARG A 1 102 ? -3.342 -21.877 7.492 1.00 44.78 102 ARG A CA 1
ATOM 840 C C . ARG A 1 102 ? -4.367 -22.883 7.988 1.00 44.78 102 ARG A C 1
ATOM 842 O O . ARG A 1 102 ? -4.054 -24.087 7.890 1.00 44.78 102 ARG A O 1
#

pLDDT: mean 84.92, std 11.3, range [44.78, 96.75]

Sequence (102 aa):
MKRERDELFDDVIVQWELAINSLYKNKKVNVAFLANTSEHLHAHLIPRFGQDEFEKYEIVFKDPNPTGNYAPYPKKEIPLDILLTIKSDILSVIKKNIVFIR

Foldseek 3Di:
DDDPVCCCPVPVLVLLVQLCCVPFVAPDWDWDFDCPPHPDTDIDTDGAHDCDWTDDPNDTDHDPCSPDDDPDDPDDDDDPVVVVVSVVSSVVSSVVVVVVVD

Radius of gyration: 15.17 Å; chains: 1; bounding box: 33×41×30 Å

Secondary structure (DSSP, 8-state):
---HHHHIIIIIIHHHHHHHHHHH--SEEEEE---SS-SS---EEEEE--SS-EEETTEEE--S-TTS--PPPPP----HHHHHHHHHHHHHHHHHHHHH--